Protein 7CQP (pdb70)

InterPro domains:
  IPR002048 EF-hand domain [PF13499] (12-73)
  IPR002048 EF-hand domain [PF13499] (83-147)
  IPR002048 EF-hand domain [PS50222] (8-43)
  IPR002048 EF-hand domain [PS50222] (44-79)
  IPR002048 EF-hand domain [PS50222] (81-116)
  IPR002048 EF-hand domain [PS50222] (117-149)
  IPR002048 EF-hand domain [SM00054] (12-40)
  IPR002048 EF-hand domain [SM00054] (48-76)
  IPR002048 EF-hand domain [SM00054] (85-113)
  IPR002048 EF-hand domain [SM00054] (121-149)
  IPR002048 EF-hand domain [cd00051] (12-74)
  IPR002048 EF-hand domain [cd00051] (85-147)
  IPR011992 EF-hand domain pair [SSF47473] (2-147)
  IPR018247 EF-Hand 1, calcium-binding site [PS00018] (21-33)
  IPR018247 EF-Hand 1, calcium-binding site [PS00018] (57-69)
  IPR018247 EF-Hand 1, calcium-binding site [PS00018] (94-106)
  IPR018247 EF-Hand 1, calcium-binding site [PS00018] (130-142)
  IPR050230 Calmodulin/Myosin light chain/Troponin C-like [PTHR23048] (2-148)

Nearest PDB structures (foldseek):
  7cqp-assembly1_B  TM=1.014E+00  e=7.654E-13  Mus musculus
  3g43-assembly1_C  TM=9.883E-01  e=1.021E-11  Homo sapiens
  3ifk-assembly2_B  TM=9.644E-01  e=2.216E-12  Rattus norvegicus
  1l7z-assembly1_A  TM=9.619E-01  e=5.256E-12  Homo sapiens
  7cqv-assembly1_E  TM=9.903E-01  e=1.332E-11  Drosophila melanogaster

Secondary structure (DSSP, 8-state):
---HHHHHHHHHHHHHH-TT-SSEE-HHHHHHHHHHTT----HHHHHHHHHHH-TT-SSSEEHHHHHHHHHHHH-/---HHHHHHHH-HHHHHHH-

Radius of gyration: 12.31 Å; Cα contacts (8 Å, |Δi|>4): 99; chains: 2; bounding box: 34×29×24 Å

Structure (mmCIF, N/CA/C/O backbone):
data_7CQP
#
_entry.id   7CQP
#
_cell.length_a   64.460
_cell.length_b   64.460
_cell.length_c   120.751
_cell.angle_alpha   90.000
_cell.angle_beta   90.000
_cell.angle_gamma   120.000
#
_symmetry.space_group_name_H-M   'P 61 2 2'
#
loop_
_entity.id
_entity.type
_entity.pdbx_description
1 polymer Calmodulin-1
2 polymer 'Peptide from Short transient receptor potential channel 4'
3 non-polymer 'CALCIUM ION'
4 water water
#
loop_
_atom_site.group_PDB
_atom_site.id
_atom_site.type_symbol
_atom_site.label_atom_id
_atom_site.label_alt_id
_atom_site.label_comp_id
_atom_site.label_asym_id
_atom_site.label_entity_id
_atom_site.label_seq_id
_atom_site.pdbx_PDB_ins_code
_atom_site.Cartn_x
_atom_site.Cartn_y
_atom_site.Cartn_z
_atom_site.occupancy
_atom_site.B_iso_or_equiv
_atom_site.auth_seq_id
_atom_site.auth_comp_id
_atom_site.auth_asym_id
_atom_site.auth_atom_id
_atom_site.pdbx_PDB_model_num
ATOM 1 N N . GLN A 1 6 ? 33.337 -7.770 -2.313 1.00 41.63 4 GLN B N 1
ATOM 2 C CA . GLN A 1 6 ? 34.602 -8.382 -1.919 1.00 40.00 4 GLN B CA 1
ATOM 3 C C . GLN A 1 6 ? 34.510 -9.909 -1.972 1.00 38.23 4 GLN B C 1
ATOM 4 O O . GLN A 1 6 ? 34.952 -10.609 -1.055 1.00 42.19 4 GLN B O 1
ATOM 6 N N . LEU A 1 7 ? 33.949 -10.419 -3.064 1.00 34.87 5 LEU B N 1
ATOM 7 C CA . LEU A 1 7 ? 33.788 -11.854 -3.281 1.00 31.75 5 LEU B CA 1
ATOM 8 C C . LEU A 1 7 ? 35.065 -12.414 -3.906 1.00 30.86 5 LEU B C 1
ATOM 9 O O . LEU A 1 7 ? 35.395 -12.093 -5.051 1.00 30.47 5 LEU B O 1
ATOM 14 N N . THR A 1 8 ? 35.785 -13.253 -3.164 1.00 27.50 6 THR B N 1
ATOM 15 C CA . THR A 1 8 ? 37.034 -13.818 -3.655 1.00 26.62 6 THR B CA 1
ATOM 16 C C . THR A 1 8 ? 36.785 -15.080 -4.470 1.00 25.46 6 THR B C 1
ATOM 17 O O . THR A 1 8 ? 35.730 -15.710 -4.393 1.00 24.38 6 THR B O 1
ATOM 21 N N . GLU A 1 9 ? 37.798 -15.474 -5.231 1.00 22.20 7 GLU B N 1
ATOM 22 C CA . GLU A 1 9 ? 37.685 -16.715 -5.980 1.00 23.40 7 GLU B CA 1
ATOM 23 C C . GLU A 1 9 ? 37.579 -17.915 -5.048 1.00 22.96 7 GLU B C 1
ATOM 24 O O . GLU A 1 9 ? 36.893 -18.890 -5.371 1.00 22.09 7 GLU B O 1
ATOM 30 N N . GLU A 1 10 ? 38.224 -17.858 -3.879 1.00 22.06 8 GLU B N 1
ATOM 31 C CA . G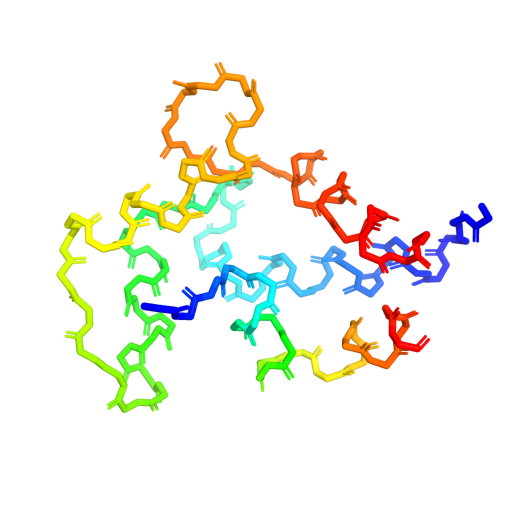LU A 1 10 ? 38.077 -18.951 -2.921 1.00 23.91 8 GLU B CA 1
ATOM 32 C C . GLU A 1 10 ? 36.628 -19.075 -2.455 1.00 20.74 8 GLU B C 1
ATOM 33 O O . GLU A 1 10 ? 36.091 -20.182 -2.355 1.00 20.80 8 GLU B O 1
ATOM 39 N N . GLN A 1 11 ? 35.971 -17.944 -2.195 1.00 21.93 9 GLN B N 1
ATOM 40 C CA . GLN A 1 11 ? 34.570 -17.974 -1.786 1.00 21.46 9 GLN B CA 1
ATOM 41 C C . GLN A 1 11 ? 33.670 -18.502 -2.902 1.00 19.93 9 GLN B C 1
ATOM 42 O O . GLN A 1 11 ? 32.755 -19.292 -2.643 1.00 20.62 9 GLN B O 1
ATOM 48 N N . ILE A 1 12 ? 33.905 -18.081 -4.147 1.00 19.88 10 ILE B N 1
ATOM 49 C CA . ILE A 1 12 ? 33.107 -18.594 -5.264 1.00 19.54 10 ILE B CA 1
ATOM 50 C C . ILE A 1 12 ? 33.262 -20.106 -5.390 1.00 21.22 10 ILE B C 1
ATOM 51 O O . ILE A 1 12 ? 32.295 -20.823 -5.683 1.00 20.06 10 ILE B O 1
ATOM 56 N N . ALA A 1 13 ? 34.480 -20.617 -5.168 1.00 18.92 11 ALA B N 1
ATOM 57 C CA . ALA A 1 13 ? 34.704 -22.058 -5.198 1.00 17.37 11 ALA B CA 1
ATOM 58 C C . ALA A 1 13 ? 33.945 -22.767 -4.080 1.00 18.44 11 ALA B C 1
ATOM 59 O O . ALA A 1 13 ? 33.372 -23.843 -4.299 1.00 18.79 11 ALA B O 1
ATOM 61 N N . GLU A 1 14 ? 33.934 -22.192 -2.872 1.00 17.43 12 GLU B N 1
ATOM 62 C CA . GLU A 1 14 ? 33.167 -22.812 -1.790 1.00 18.47 12 GLU B CA 1
ATOM 63 C C . GLU A 1 14 ? 31.682 -22.823 -2.122 1.00 18.98 12 GLU B C 1
ATOM 64 O O . GLU A 1 14 ? 30.998 -23.830 -1.913 1.00 17.54 12 GLU B O 1
ATOM 70 N N . PHE A 1 15 ? 31.173 -21.702 -2.634 1.00 18.25 13 PHE B N 1
ATOM 71 C CA . PHE A 1 15 ? 29.750 -21.603 -2.949 1.00 18.59 13 PHE B CA 1
ATOM 72 C C . PHE A 1 15 ? 29.369 -22.549 -4.078 1.00 17.39 13 PHE B C 1
ATOM 73 O O . PHE A 1 15 ? 28.276 -23.128 -4.072 1.00 17.57 13 PHE B O 1
ATOM 81 N N . LYS A 1 16 ? 30.245 -22.704 -5.071 1.00 17.78 14 LYS B N 1
ATOM 82 C CA . LYS A 1 16 ? 29.982 -23.668 -6.136 1.00 19.27 14 LYS B CA 1
ATOM 83 C C . LYS A 1 16 ? 29.931 -25.090 -5.592 1.00 19.55 14 LYS B C 1
ATOM 84 O O . LYS A 1 16 ? 29.144 -25.918 -6.065 1.00 18.09 14 LYS B O 1
ATOM 90 N N . GLU A 1 17 ? 30.790 -25.403 -4.623 1.00 18.94 15 GLU B N 1
ATOM 91 C CA . GLU A 1 17 ? 30.773 -26.732 -4.020 1.00 17.96 15 GLU B CA 1
ATOM 92 C C . GLU A 1 17 ? 29.468 -26.959 -3.281 1.00 17.71 15 GLU B C 1
ATOM 93 O O . GLU A 1 17 ? 28.842 -28.019 -3.412 1.00 18.35 15 GLU B O 1
ATOM 99 N N . ALA A 1 18 ? 29.038 -25.961 -2.506 1.00 16.83 16 ALA B N 1
ATOM 100 C CA . ALA A 1 18 ? 27.749 -26.053 -1.823 1.00 18.89 16 ALA B CA 1
ATOM 101 C C . ALA A 1 18 ? 26.623 -26.248 -2.826 1.00 19.57 16 ALA B C 1
ATOM 102 O O . ALA A 1 18 ? 25.747 -27.099 -2.636 1.00 20.02 16 ALA B O 1
ATOM 104 N N . PHE A 1 19 ? 26.637 -25.465 -3.908 1.00 19.59 17 PHE B N 1
ATOM 105 C CA . PHE A 1 19 ? 25.628 -25.610 -4.957 1.00 19.93 17 PHE B CA 1
ATOM 106 C C . PHE A 1 19 ? 25.573 -27.043 -5.464 1.00 21.05 17 PHE B C 1
ATOM 107 O O . PHE A 1 19 ? 24.491 -27.626 -5.609 1.00 21.39 17 PHE B O 1
ATOM 115 N N . SER A 1 20 ? 26.745 -27.636 -5.720 1.00 20.57 18 SER B N 1
ATOM 116 C CA . SER A 1 20 ? 26.815 -28.999 -6.236 1.00 21.95 18 SER B CA 1
ATOM 117 C C . SER A 1 20 ? 26.205 -30.003 -5.276 1.00 23.18 18 SER B C 1
ATOM 118 O O . SER A 1 20 ? 25.757 -31.069 -5.702 1.00 24.28 18 SER B O 1
ATOM 121 N N . LEU A 1 21 ? 26.198 -29.700 -3.979 1.00 22.64 19 LEU B N 1
ATOM 122 C CA . LEU A 1 21 ? 25.608 -30.640 -3.035 1.00 21.45 19 LEU B CA 1
ATOM 123 C C . LEU A 1 21 ? 24.100 -30.716 -3.208 1.00 24.15 19 LEU B C 1
ATOM 124 O O . LEU A 1 21 ? 23.507 -31.774 -2.990 1.00 26.91 19 LEU B O 1
ATOM 129 N N . PHE A 1 22 ? 23.471 -29.604 -3.589 1.00 22.91 20 PHE B N 1
ATOM 130 C CA . PHE A 1 22 ? 22.043 -29.578 -3.893 1.00 20.08 20 PHE B CA 1
ATOM 131 C C . PHE A 1 22 ? 21.767 -30.152 -5.272 1.00 23.88 20 PHE B C 1
ATOM 132 O O . PHE A 1 22 ? 20.827 -30.933 -5.459 1.00 26.85 20 PHE B O 1
ATOM 140 N N . ASP A 1 23 ? 22.560 -29.740 -6.257 1.00 21.41 21 ASP B N 1
ATOM 141 C CA . ASP A 1 23 ? 22.372 -30.099 -7.659 1.00 23.92 21 ASP B CA 1
ATOM 142 C C . ASP A 1 23 ? 22.800 -31.549 -7.849 1.00 28.70 21 ASP B C 1
ATOM 143 O O . ASP A 1 23 ? 23.850 -31.859 -8.418 1.00 28.56 21 ASP B O 1
ATOM 148 N N . LYS A 1 24 ? 21.934 -32.452 -7.385 1.00 28.75 22 LYS B N 1
ATOM 149 C CA . LYS A 1 24 ? 22.281 -33.866 -7.286 1.00 33.78 22 LYS B CA 1
ATOM 150 C C . LYS A 1 24 ? 22.637 -34.466 -8.642 1.00 34.96 22 LYS B C 1
ATOM 151 O O . LYS A 1 24 ? 23.570 -35.268 -8.745 1.00 38.50 22 LYS B O 1
ATOM 157 N N . ASP A 1 25 ? 21.918 -34.088 -9.695 1.00 34.15 23 ASP B N 1
ATOM 158 C CA . ASP A 1 25 ? 22.180 -34.666 -11.006 1.00 34.41 23 ASP B CA 1
ATOM 159 C C . ASP A 1 25 ? 23.184 -33.865 -11.823 1.00 35.59 23 ASP B C 1
ATOM 160 O O . ASP A 1 25 ? 23.508 -34.267 -12.943 1.00 37.08 23 ASP B O 1
ATOM 165 N N . GLY A 1 26 ? 23.678 -32.747 -11.296 1.00 33.11 24 GLY B N 1
ATOM 166 C CA . GLY A 1 26 ? 24.713 -31.992 -11.970 1.00 31.70 24 GLY B CA 1
ATOM 167 C C . GLY A 1 26 ? 24.282 -31.240 -13.206 1.00 32.24 24 GLY B C 1
ATOM 168 O O . GLY A 1 26 ? 25.140 -30.818 -13.985 1.00 33.52 24 GLY B O 1
ATOM 169 N N . ASP A 1 27 ? 22.976 -31.045 -13.413 1.00 33.56 25 ASP B N 1
ATOM 170 C CA . ASP A 1 27 ? 22.504 -30.367 -14.615 1.00 31.49 25 ASP B CA 1
ATOM 171 C C . ASP A 1 27 ? 22.551 -28.847 -14.511 1.00 31.54 25 ASP B C 1
ATOM 172 O O . ASP A 1 27 ? 22.091 -28.161 -15.432 1.00 32.36 25 ASP B O 1
ATOM 177 N N . GLY A 1 28 ? 23.096 -28.302 -13.428 1.00 28.88 26 GLY B N 1
ATOM 178 C CA . GLY A 1 28 ? 23.227 -26.868 -13.289 1.00 27.39 26 GLY B CA 1
ATOM 179 C C . GLY A 1 28 ? 22.052 -26.163 -12.649 1.00 25.19 26 GLY B C 1
ATOM 180 O O . GLY A 1 28 ? 22.078 -24.931 -12.542 1.00 24.72 26 GLY B O 1
ATOM 181 N N . THR A 1 29 ? 21.018 -26.887 -12.228 1.00 26.44 27 THR B N 1
ATOM 182 C CA . THR A 1 29 ? 19.872 -26.249 -11.594 1.00 25.72 27 THR B CA 1
ATOM 183 C C . THR A 1 29 ? 19.439 -27.068 -10.389 1.00 23.78 27 THR B C 1
ATOM 184 O O . THR A 1 29 ? 19.552 -28.294 -10.385 1.00 28.34 27 THR B O 1
ATOM 188 N N . ILE A 1 30 ? 18.943 -26.384 -9.363 1.00 19.94 28 ILE B N 1
ATOM 189 C CA . ILE A 1 30 ? 18.385 -27.046 -8.191 1.00 19.31 28 ILE B CA 1
ATOM 190 C C . ILE A 1 30 ? 16.871 -27.042 -8.344 1.00 21.31 28 ILE B C 1
ATOM 191 O O . ILE A 1 30 ? 16.261 -25.975 -8.501 1.00 19.43 28 ILE B O 1
ATOM 196 N N . THR A 1 31 ? 16.264 -28.221 -8.284 1.00 22.59 29 THR B N 1
ATOM 197 C CA . THR A 1 31 ? 14.820 -28.366 -8.418 1.00 21.81 29 THR B CA 1
ATOM 198 C C . THR A 1 31 ? 14.184 -28.586 -7.046 1.00 25.60 29 THR B C 1
ATOM 199 O O . THR A 1 31 ? 14.871 -28.803 -6.041 1.00 22.75 29 THR B O 1
ATOM 203 N N . THR A 1 32 ? 12.847 -28.518 -6.996 1.00 22.52 30 THR B N 1
ATOM 204 C CA . THR A 1 32 ? 12.196 -28.847 -5.732 1.00 23.47 30 THR B CA 1
ATOM 205 C C . THR A 1 32 ? 12.427 -30.307 -5.367 1.00 22.47 30 THR B C 1
ATOM 206 O O . THR A 1 32 ? 12.504 -30.640 -4.178 1.00 25.59 30 THR B O 1
ATOM 210 N N . LYS A 1 33 ? 12.564 -31.193 -6.358 1.00 20.72 31 LYS B N 1
ATOM 211 C CA . LYS A 1 33 ? 12.843 -32.590 -6.035 1.00 26.89 31 LYS B CA 1
ATOM 212 C C . LYS A 1 33 ? 14.202 -32.734 -5.354 1.00 28.99 31 LYS B C 1
ATOM 213 O O . LYS A 1 33 ? 14.338 -33.448 -4.350 1.00 25.53 31 LYS B O 1
ATOM 219 N N . GLU A 1 34 ? 15.224 -32.066 -5.894 1.00 24.84 32 GLU B N 1
ATOM 220 C CA . GLU A 1 34 ? 16.555 -32.143 -5.295 1.00 25.63 32 GLU B CA 1
ATOM 221 C C . GLU A 1 34 ? 16.579 -31.486 -3.922 1.00 22.31 32 GLU B C 1
ATOM 222 O O . GLU A 1 34 ? 17.203 -32.005 -2.991 1.00 23.63 32 GLU B O 1
ATOM 228 N N . LEU A 1 35 ? 15.903 -30.344 -3.773 1.00 21.50 33 LEU B N 1
ATOM 229 C CA . LEU A 1 35 ? 15.797 -29.716 -2.461 1.00 22.84 33 LEU B CA 1
ATOM 230 C C . LEU A 1 35 ? 15.100 -30.632 -1.468 1.00 23.42 33 LEU B C 1
ATOM 231 O O . LEU A 1 35 ? 15.516 -30.735 -0.308 1.00 24.12 33 LEU B O 1
ATOM 236 N N . GLY A 1 36 ? 14.021 -31.282 -1.896 1.00 23.55 34 GLY B N 1
ATOM 237 C CA . GLY A 1 36 ? 13.323 -32.192 -1.002 1.00 23.46 34 GLY B CA 1
ATOM 238 C C . GLY A 1 36 ? 14.190 -33.363 -0.583 1.00 24.53 34 GLY B C 1
ATOM 239 O O . GLY A 1 36 ? 14.151 -33.794 0.571 1.00 26.28 34 GLY B O 1
ATOM 240 N N . THR A 1 37 ? 14.991 -33.888 -1.510 1.00 25.01 35 THR B N 1
ATOM 241 C CA . THR A 1 37 ? 15.878 -34.997 -1.172 1.00 25.27 35 THR B CA 1
ATOM 242 C C . THR A 1 37 ? 16.861 -34.596 -0.079 1.00 26.08 35 THR B C 1
ATOM 243 O O . THR A 1 37 ? 17.099 -35.357 0.869 1.00 26.10 35 THR B O 1
ATOM 247 N N . VAL A 1 38 ? 17.420 -33.390 -0.181 1.00 25.97 36 VAL B N 1
ATOM 248 C CA . VAL A 1 38 ? 18.355 -32.903 0.827 1.00 26.49 36 VAL B CA 1
ATOM 249 C C . VAL A 1 38 ? 17.648 -32.694 2.160 1.00 28.30 36 VAL B C 1
ATOM 250 O O . VAL A 1 38 ? 18.173 -33.050 3.226 1.00 26.90 36 VAL B O 1
ATOM 254 N N . MET A 1 39 ? 16.454 -32.106 2.131 1.00 24.21 37 MET B N 1
ATOM 255 C CA . MET A 1 39 ? 15.748 -31.851 3.380 1.00 24.99 37 MET B CA 1
ATOM 256 C C . MET A 1 39 ? 15.373 -33.149 4.076 1.00 24.50 37 MET B C 1
ATOM 257 O O . MET A 1 39 ? 15.538 -33.279 5.292 1.00 29.20 37 MET B O 1
ATOM 262 N N . ARG A 1 40 ? 14.878 -34.124 3.328 1.00 26.48 38 ARG B N 1
ATOM 263 C CA . ARG A 1 40 ? 14.492 -35.369 3.980 1.00 28.29 38 ARG B CA 1
ATOM 264 C C . ARG A 1 40 ? 15.707 -36.097 4.547 1.00 29.69 38 ARG B C 1
ATOM 265 O O . ARG A 1 40 ? 15.611 -36.735 5.602 1.00 29.35 38 ARG B O 1
ATOM 273 N N . SER A 1 41 ? 16.869 -35.963 3.906 1.00 28.45 39 SER B N 1
ATOM 274 C CA . SER A 1 41 ? 18.071 -36.584 4.451 1.00 30.31 39 SER B CA 1
ATOM 275 C C . SER A 1 41 ? 18.503 -35.936 5.762 1.00 32.62 39 SER B C 1
ATOM 276 O O . SER A 1 41 ? 19.255 -36.546 6.529 1.00 34.46 39 SER B O 1
ATOM 279 N N . LEU A 1 42 ? 18.037 -34.725 6.037 1.00 29.30 40 LEU B N 1
ATOM 280 C CA . LEU A 1 42 ? 18.253 -34.049 7.306 1.00 31.31 40 LEU B CA 1
ATOM 281 C C . LEU A 1 42 ? 17.123 -34.299 8.296 1.00 32.16 40 LEU B C 1
ATOM 282 O O . LEU A 1 42 ? 17.027 -33.583 9.302 1.00 32.03 40 LEU B O 1
ATOM 287 N N . GLY A 1 43 ? 16.250 -35.270 8.018 1.00 31.57 41 GLY B N 1
ATOM 288 C CA . GLY A 1 43 ? 15.115 -35.539 8.879 1.00 33.07 41 GLY B CA 1
ATOM 289 C C . GLY A 1 43 ? 13.964 -34.567 8.760 1.00 33.42 41 GLY B C 1
ATOM 290 O O . GLY A 1 43 ? 13.051 -34.613 9.590 1.00 32.70 41 GLY B O 1
ATOM 291 N N . GLN A 1 44 ? 13.974 -33.690 7.759 1.00 27.61 42 GLN B N 1
ATOM 292 C CA . GLN A 1 44 ? 12.895 -32.743 7.519 1.00 27.50 42 GLN B CA 1
ATOM 293 C C . GLN A 1 44 ? 11.809 -33.376 6.660 1.00 24.44 42 GLN B C 1
ATOM 294 O O . GLN A 1 44 ? 12.033 -34.375 5.978 1.00 26.16 42 GLN B O 1
ATOM 300 N N . ASN A 1 45 ? 10.640 -32.744 6.647 1.00 23.66 43 ASN B N 1
ATOM 301 C CA . ASN A 1 45 ? 9.486 -33.292 5.932 1.00 23.97 43 ASN B CA 1
ATOM 302 C C . ASN A 1 45 ? 8.705 -32.195 5.217 1.00 23.86 43 ASN B C 1
ATOM 303 O O . ASN A 1 45 ? 7.511 -31.995 5.472 1.00 23.37 43 ASN B O 1
ATOM 308 N N . PRO A 1 46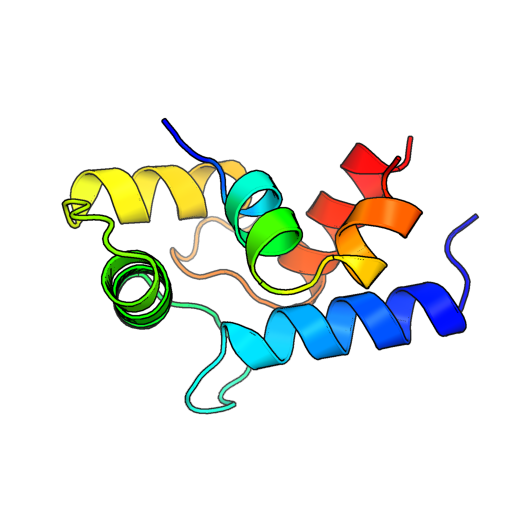 ? 9.341 -31.485 4.280 1.00 24.96 44 PRO B N 1
ATOM 309 C CA . PRO A 1 46 ? 8.658 -30.383 3.594 1.00 21.93 44 PRO B CA 1
ATOM 310 C C . PRO A 1 46 ? 7.660 -30.852 2.546 1.00 20.03 44 PRO B C 1
ATOM 311 O O . PRO A 1 46 ? 7.798 -31.920 1.943 1.00 19.91 44 PRO B O 1
ATOM 315 N N . THR A 1 47 ? 6.667 -29.999 2.305 1.00 21.62 45 THR B N 1
ATOM 316 C CA . THR A 1 47 ? 5.756 -30.177 1.182 1.00 21.63 45 THR B CA 1
ATOM 317 C C . THR A 1 47 ? 6.350 -29.563 -0.083 1.00 22.92 45 THR B C 1
ATOM 318 O O . THR A 1 47 ? 7.291 -28.764 -0.031 1.00 21.18 45 THR B O 1
ATOM 322 N N . GLU A 1 48 ? 5.792 -29.958 -1.233 1.00 22.44 46 GLU B N 1
ATOM 323 C CA . GLU A 1 48 ? 6.195 -29.345 -2.492 1.00 24.03 46 GLU B CA 1
ATOM 324 C C . GLU A 1 48 ? 5.993 -27.837 -2.451 1.00 25.64 46 GLU B C 1
ATOM 325 O O . GLU A 1 48 ? 6.866 -27.076 -2.889 1.00 25.66 46 GLU B O 1
ATOM 331 N N . ALA A 1 49 ? 4.867 -27.377 -1.890 1.00 21.58 47 ALA B N 1
ATOM 332 C CA . ALA A 1 49 ? 4.613 -25.942 -1.818 1.00 21.05 47 ALA B CA 1
ATOM 333 C C . ALA A 1 49 ? 5.658 -25.233 -0.962 1.00 25.62 47 ALA B C 1
ATOM 334 O O . ALA A 1 49 ? 6.080 -24.108 -1.273 1.00 22.08 47 ALA B O 1
ATOM 336 N N . GLU A 1 50 ? 6.075 -25.864 0.135 1.00 21.00 48 GLU B N 1
ATOM 337 C CA . GLU A 1 50 ? 7.129 -25.275 0.952 1.00 21.83 48 GLU B CA 1
ATOM 338 C C . GLU A 1 50 ? 8.448 -25.225 0.187 1.00 22.02 48 GLU B C 1
ATOM 339 O O . GLU A 1 50 ? 9.177 -24.235 0.270 1.00 25.51 48 GLU B O 1
ATOM 345 N N . LEU A 1 51 ? 8.751 -26.268 -0.588 1.00 21.20 49 LEU B N 1
ATOM 346 C CA . LEU A 1 51 ? 9.967 -26.269 -1.394 1.00 22.83 49 LEU B CA 1
ATOM 347 C C . LEU A 1 51 ? 9.918 -25.195 -2.472 1.00 24.35 49 LEU B C 1
ATOM 348 O O . LEU A 1 51 ? 10.893 -24.459 -2.676 1.00 22.79 49 LEU B O 1
ATOM 353 N N . GLN A 1 52 ? 8.789 -25.080 -3.171 1.00 23.84 50 GLN B N 1
ATOM 354 C CA . GLN A 1 52 ? 8.647 -24.005 -4.145 1.00 25.33 50 GLN B CA 1
ATOM 355 C C . GLN A 1 52 ? 8.776 -22.630 -3.493 1.00 25.48 50 GLN B C 1
ATOM 356 O O . GLN A 1 52 ? 9.322 -21.703 -4.106 1.00 25.86 50 GLN B O 1
ATOM 362 N N . ASP A 1 53 ? 8.299 -22.474 -2.257 1.00 24.43 51 ASP B N 1
ATOM 363 C CA . ASP A 1 53 ? 8.493 -21.217 -1.537 1.00 24.58 51 ASP B CA 1
ATOM 364 C C . ASP A 1 53 ? 9.971 -20.928 -1.311 1.00 25.66 51 ASP B C 1
ATOM 365 O O . ASP A 1 53 ? 10.409 -19.778 -1.425 1.00 24.68 51 ASP B O 1
ATOM 370 N N . MET A 1 54 ? 10.746 -21.949 -0.943 1.00 25.53 52 MET B N 1
ATOM 371 C CA . MET A 1 54 ? 12.173 -21.726 -0.717 1.00 25.10 52 MET B CA 1
ATOM 372 C C . MET A 1 54 ? 12.859 -21.302 -2.003 1.00 24.07 52 MET B C 1
ATOM 373 O O . MET A 1 54 ? 13.697 -20.393 -1.997 1.00 24.85 52 MET B O 1
ATOM 378 N N . ILE A 1 55 ? 12.516 -21.953 -3.115 1.00 22.52 53 ILE B N 1
ATOM 379 C CA . ILE A 1 55 ? 13.104 -21.604 -4.402 1.00 23.15 53 ILE B CA 1
ATOM 380 C C . ILE A 1 55 ? 12.695 -20.193 -4.809 1.00 25.25 53 ILE B C 1
ATOM 381 O O . ILE A 1 55 ? 13.530 -19.385 -5.233 1.00 23.85 53 ILE B O 1
ATOM 386 N N . ASN A 1 56 ? 11.403 -19.865 -4.664 1.00 25.23 54 ASN B N 1
ATOM 387 C CA . ASN A 1 56 ? 10.899 -18.582 -5.155 1.00 25.88 54 ASN B CA 1
ATOM 388 C C . ASN A 1 56 ? 11.658 -17.407 -4.548 1.00 26.87 54 ASN B C 1
ATOM 389 O O . ASN A 1 56 ? 11.917 -16.405 -5.228 1.00 29.58 54 ASN B O 1
ATOM 394 N N . GLU A 1 57 ? 12.040 -17.520 -3.274 1.00 23.33 55 GLU B N 1
ATOM 395 C CA . GLU A 1 57 ? 12.725 -16.433 -2.578 1.00 26.27 55 GLU B CA 1
ATOM 396 C C . GLU A 1 57 ? 14.045 -16.047 -3.252 1.00 26.85 55 GLU B C 1
ATOM 397 O O . GLU A 1 57 ? 14.487 -14.899 -3.140 1.00 30.22 55 GLU B O 1
ATOM 403 N N . VAL A 1 58 ? 14.677 -16.971 -3.970 1.00 26.20 56 VAL B N 1
ATOM 404 C CA . VAL A 1 58 ? 15.967 -16.725 -4.604 1.00 27.83 56 VAL B CA 1
ATOM 405 C C . VAL A 1 58 ? 15.919 -16.877 -6.120 1.00 25.22 56 VAL B C 1
ATOM 406 O O . VAL A 1 58 ? 16.937 -16.660 -6.786 1.00 23.97 56 VAL B O 1
ATOM 410 N N . ASP A 1 59 ? 14.764 -17.225 -6.685 1.00 25.33 57 ASP B N 1
ATOM 411 C CA . ASP A 1 59 ? 14.599 -17.490 -8.114 1.00 24.97 57 ASP B CA 1
ATOM 412 C C . ASP A 1 59 ? 14.475 -16.157 -8.850 1.00 27.37 57 ASP B C 1
ATOM 413 O O . ASP A 1 59 ? 13.384 -15.693 -9.187 1.00 28.55 57 ASP B O 1
ATOM 418 N N . ALA A 1 60 ? 15.631 -15.540 -9.117 1.00 25.47 58 ALA B N 1
ATOM 419 C CA . ALA A 1 60 ? 15.647 -14.188 -9.682 1.00 26.37 58 ALA B CA 1
ATOM 420 C C . ALA A 1 60 ? 14.960 -14.116 -11.042 1.00 26.02 58 ALA B C 1
ATOM 421 O O . ALA A 1 60 ? 14.331 -13.103 -11.368 1.00 31.03 58 ALA B O 1
ATOM 423 N N . ASP A 1 61 ? 15.084 -15.152 -11.867 1.00 26.80 59 ASP B N 1
ATOM 424 C CA . ASP A 1 61 ? 14.505 -15.078 -13.203 1.00 30.03 59 ASP B CA 1
ATOM 425 C C . ASP A 1 61 ? 13.118 -15.709 -13.299 1.00 31.15 59 ASP B C 1
ATOM 426 O O . ASP A 1 61 ? 12.522 -15.689 -14.376 1.00 30.77 59 ASP B O 1
ATOM 431 N N . GLY A 1 62 ? 12.587 -16.247 -12.202 1.00 32.50 60 GLY B N 1
ATOM 432 C CA . GLY A 1 62 ? 11.224 -16.741 -12.163 1.00 30.58 60 GLY B CA 1
ATOM 433 C C . GLY A 1 62 ? 10.963 -18.033 -12.899 1.00 31.46 60 GLY B C 1
ATOM 434 O O . GLY A 1 62 ? 9.795 -18.382 -13.103 1.00 32.83 60 GLY B O 1
ATOM 435 N N . ASN A 1 63 ? 11.994 -18.771 -13.297 1.00 28.20 61 ASN B N 1
ATOM 436 C CA . ASN A 1 63 ? 11.786 -20.003 -14.043 1.00 27.00 61 ASN B CA 1
ATOM 437 C C . ASN A 1 63 ? 11.553 -21.221 -13.151 1.00 26.94 61 ASN B C 1
ATOM 438 O O . ASN A 1 63 ? 11.401 -22.327 -13.671 1.00 30.60 61 ASN B O 1
ATOM 443 N N . GLY A 1 64 ? 11.510 -21.056 -11.829 1.00 25.77 62 GLY B N 1
ATOM 444 C CA . GLY A 1 64 ? 11.129 -22.148 -10.956 1.00 27.58 62 GLY B CA 1
ATOM 445 C C . GLY A 1 64 ? 12.247 -23.043 -10.459 1.00 26.25 62 GLY B C 1
ATOM 446 O O . GLY A 1 64 ? 11.977 -23.942 -9.656 1.00 25.35 62 GLY B O 1
ATOM 447 N N . THR A 1 65 ? 13.482 -22.859 -10.924 1.00 26.11 63 THR B N 1
ATOM 448 C CA . THR A 1 65 ? 14.634 -23.587 -10.405 1.00 23.17 63 THR B CA 1
ATOM 449 C C . THR A 1 65 ? 15.741 -22.583 -10.102 1.00 24.93 63 THR B C 1
ATOM 450 O O . THR A 1 65 ? 15.676 -21.424 -10.511 1.00 22.50 63 THR B O 1
ATOM 454 N N . ILE A 1 66 ? 16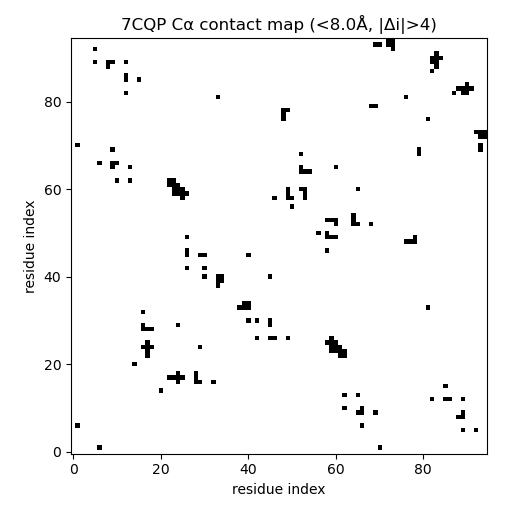.747 -23.019 -9.347 1.00 21.08 64 ILE B N 1
ATOM 455 C CA . ILE A 1 66 ? 17.846 -22.153 -8.917 1.00 20.98 64 ILE B CA 1
ATOM 456 C C . ILE A 1 66 ? 19.087 -22.558 -9.698 1.00 18.70 64 ILE B C 1
ATOM 457 O O . ILE A 1 66 ? 19.523 -23.709 -9.612 1.00 19.40 64 ILE B O 1
ATOM 462 N N . ASP A 1 67 ? 19.656 -21.630 -10.464 1.00 19.98 65 ASP B N 1
ATOM 463 C CA . ASP A 1 67 ? 20.928 -21.894 -11.124 1.00 21.62 65 ASP B CA 1
ATOM 464 C C . ASP A 1 67 ? 22.058 -21.315 -10.280 1.00 19.35 65 ASP B C 1
ATOM 465 O O . ASP A 1 67 ? 21.825 -20.636 -9.278 1.00 17.39 65 ASP B O 1
ATOM 470 N N . PHE A 1 68 ? 23.297 -21.584 -10.687 1.00 18.69 66 PHE B N 1
ATOM 471 C CA . PHE A 1 68 ? 24.403 -21.101 -9.866 1.00 16.71 66 PHE B CA 1
ATOM 472 C C . PHE A 1 68 ? 24.474 -19.578 -9.786 1.00 18.00 66 PHE B C 1
ATOM 473 O O . PHE A 1 68 ? 24.709 -19.068 -8.679 1.00 16.81 66 PHE B O 1
ATOM 481 N N . PRO A 1 69 ? 24.266 -18.798 -10.864 1.00 17.03 67 PRO B N 1
ATOM 482 C CA . PRO A 1 69 ? 24.235 -17.339 -10.688 1.00 17.71 67 PRO B CA 1
ATOM 483 C C . PRO A 1 69 ? 23.248 -16.896 -9.619 1.00 16.91 67 PRO B C 1
ATOM 484 O O . PRO A 1 69 ? 23.561 -16.005 -8.828 1.00 16.46 67 PRO B O 1
ATOM 488 N N . GLU A 1 70 ? 22.061 -17.515 -9.560 1.00 17.43 68 GLU B N 1
ATOM 489 C CA . GLU A 1 70 ? 21.093 -17.125 -8.535 1.00 18.24 68 GLU B CA 1
A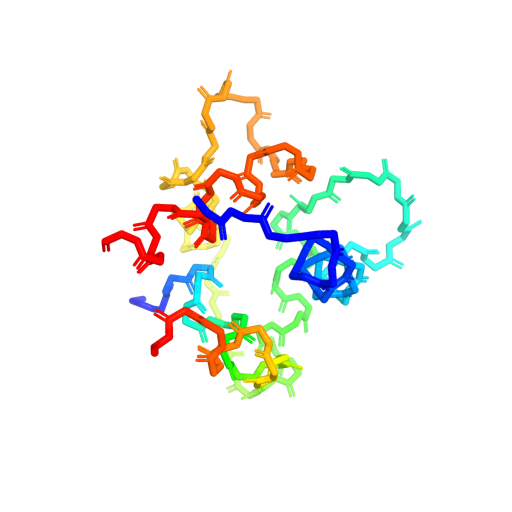TOM 490 C C . GLU A 1 70 ? 21.577 -17.524 -7.149 1.00 17.27 68 GLU B C 1
ATOM 491 O O . GLU A 1 70 ? 21.403 -16.777 -6.179 1.00 17.95 68 GLU B O 1
ATOM 497 N N . PHE A 1 71 ? 22.159 -18.716 -7.040 1.00 18.48 69 PHE B N 1
ATOM 498 C CA . PHE A 1 71 ? 22.697 -19.178 -5.763 1.00 18.05 69 PHE B CA 1
ATOM 499 C C . PHE A 1 71 ? 23.827 -18.278 -5.288 1.00 19.43 69 PHE B C 1
ATOM 500 O O . PHE A 1 71 ? 23.886 -17.906 -4.111 1.00 17.37 69 PHE B O 1
ATOM 508 N N . LEU A 1 72 ? 24.740 -17.924 -6.192 1.00 20.13 70 LEU B N 1
ATOM 509 C CA . LEU A 1 72 ? 25.831 -17.025 -5.832 1.00 18.20 70 LEU B CA 1
ATOM 510 C C . LEU A 1 72 ? 25.308 -15.663 -5.400 1.00 18.39 70 LEU B C 1
ATOM 511 O O . LEU A 1 72 ? 25.808 -15.080 -4.431 1.00 20.27 70 LEU B O 1
ATOM 516 N N . THR A 1 73 ? 24.341 -15.116 -6.146 1.00 19.70 71 THR B N 1
ATOM 517 C CA . THR A 1 73 ? 23.722 -13.844 -5.775 1.00 18.06 71 THR B CA 1
ATOM 518 C C . THR A 1 73 ? 23.159 -13.907 -4.367 1.00 21.73 71 THR B C 1
ATOM 519 O O . THR A 1 73 ? 23.333 -12.977 -3.569 1.00 21.57 71 THR B O 1
ATOM 523 N N . MET A 1 74 ? 22.516 -15.016 -4.025 1.00 22.05 72 MET B N 1
ATOM 524 C CA . MET A 1 74 ? 21.960 -15.125 -2.685 1.00 23.71 72 MET B CA 1
ATOM 525 C C . MET A 1 74 ? 23.057 -15.144 -1.631 1.00 23.05 72 MET B C 1
ATOM 526 O O . MET A 1 74 ? 22.961 -14.447 -0.617 1.00 23.88 72 MET B O 1
ATOM 531 N N . MET A 1 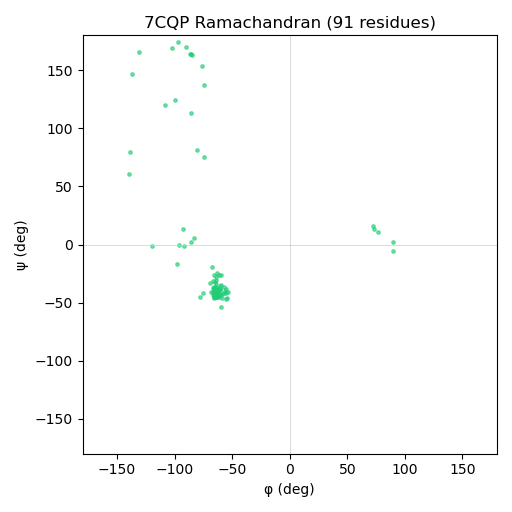75 ? 24.107 -15.945 -1.849 1.00 22.71 73 MET B N 1
ATOM 532 C CA . MET A 1 75 ? 2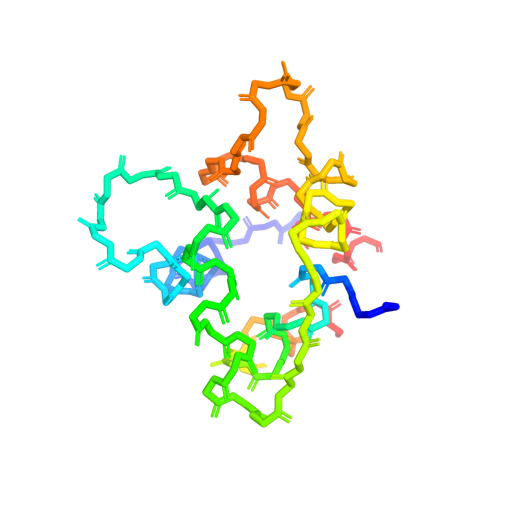5.190 -16.016 -0.870 1.00 25.29 73 MET B CA 1
ATOM 533 C C . MET A 1 75 ? 25.903 -14.677 -0.750 1.00 28.09 73 MET B C 1
ATOM 534 O O . MET A 1 75 ? 26.313 -14.279 0.344 1.00 30.46 73 MET B O 1
ATOM 539 N N . ALA A 1 76 ? 26.059 -13.964 -1.868 1.00 28.61 74 ALA B N 1
ATOM 540 C CA . ALA A 1 76 ? 26.722 -12.665 -1.821 1.00 30.90 74 ALA B CA 1
ATOM 541 C C . ALA A 1 76 ? 25.898 -11.653 -1.033 1.00 34.07 74 ALA B C 1
ATOM 542 O O . ALA A 1 76 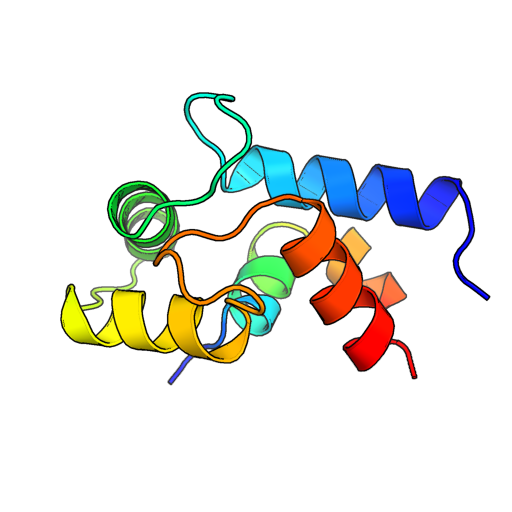? 26.454 -10.824 -0.303 1.00 37.00 74 ALA B O 1
ATOM 544 N N . ARG A 1 77 ? 24.570 -11.708 -1.164 1.00 29.39 75 ARG B N 1
ATOM 545 C CA . ARG A 1 77 ? 23.721 -10.792 -0.416 1.00 32.29 75 ARG B CA 1
ATOM 546 C C . ARG A 1 77 ? 23.812 -11.050 1.084 1.00 37.50 75 ARG B C 1
ATOM 547 O O . ARG A 1 77 ? 23.851 -10.105 1.879 1.00 37.80 75 ARG B O 1
ATOM 555 N N . LYS A 1 78 ? 23.852 -12.323 1.494 1.00 35.69 76 LYS B N 1
ATOM 556 C CA . LYS A 1 78 ? 24.013 -12.618 2.916 1.00 39.29 76 LYS B CA 1
ATOM 557 C C . LYS A 1 78 ? 25.362 -12.134 3.439 1.00 42.52 76 LYS B C 1
ATOM 558 O O . LYS A 1 78 ? 25.487 -11.808 4.626 1.00 48.20 76 LYS B O 1
ATOM 564 N N . MET A 1 79 ? 26.378 -12.066 2.572 1.00 43.63 77 MET B N 1
ATOM 565 C CA . MET A 1 79 ? 27.683 -11.566 3.000 1.00 44.11 77 MET B CA 1
ATOM 566 C C . MET A 1 79 ? 27.615 -10.093 3.382 1.00 46.90 77 MET B C 1
ATOM 567 O O . MET A 1 79 ? 28.276 -9.660 4.334 1.00 50.89 77 MET B O 1
ATOM 572 N N . LYS A 1 80 ? 26.829 -9.307 2.651 1.00 46.30 78 LYS B N 1
ATOM 573 C CA . LYS A 1 80 ? 26.745 -7.868 2.887 1.00 47.15 78 LYS B CA 1
ATOM 574 C C . LYS A 1 80 ? 25.832 -7.548 4.070 1.00 49.35 78 LYS B C 1
ATOM 575 O O . LYS A 1 80 ? 25.164 -8.431 4.615 1.00 50.81 78 LYS B O 1
ATOM 577 N N . ASN B 2 7 ? 9.757 -23.065 6.839 1.00 38.33 5 ASN C N 1
ATOM 578 C CA . ASN B 2 7 ? 10.309 -21.883 7.492 1.00 40.21 5 ASN C CA 1
ATOM 579 C C . ASN B 2 7 ? 11.826 -21.761 7.274 1.00 36.74 5 ASN C C 1
ATOM 580 O O . ASN B 2 7 ? 12.379 -20.666 7.363 1.00 37.49 5 ASN C O 1
ATOM 585 N N . LEU B 2 8 ? 12.500 -22.876 6.991 1.00 33.05 6 LEU C N 1
ATOM 586 C CA . LEU B 2 8 ? 13.908 -22.803 6.621 1.00 30.85 6 LEU C CA 1
ATOM 587 C C . LEU B 2 8 ? 14.050 -22.282 5.195 1.00 28.46 6 LEU C C 1
ATOM 588 O O . LEU B 2 8 ? 13.329 -22.703 4.287 1.00 27.11 6 LEU C O 1
ATOM 593 N N . SER B 2 9 ? 15.002 -21.384 4.999 1.00 26.18 7 SER C N 1
ATOM 594 C CA . SER B 2 9 ? 15.340 -20.887 3.675 1.00 25.75 7 SER C CA 1
ATOM 595 C C . SER B 2 9 ? 16.424 -21.748 3.025 1.00 24.79 7 SER C C 1
ATOM 596 O O . SER B 2 9 ? 17.052 -22.598 3.663 1.00 21.95 7 SER C O 1
ATOM 599 N N . LEU B 2 10 ? 16.654 -21.505 1.729 1.00 23.97 8 LEU C N 1
ATOM 600 C CA . LEU B 2 10 ? 17.752 -22.183 1.045 1.00 23.11 8 LEU C CA 1
ATOM 601 C C . LEU B 2 10 ? 19.083 -21.841 1.700 1.00 21.31 8 LEU C C 1
ATOM 602 O O . LEU B 2 10 ? 19.956 -22.701 1.834 1.00 20.95 8 LEU C O 1
ATOM 607 N N . PHE B 2 11 ? 19.255 -20.592 2.134 1.00 21.10 9 PHE C N 1
ATOM 608 C CA . PHE B 2 11 ? 20.484 -20.243 2.832 1.00 24.69 9 PHE C CA 1
ATOM 609 C C . PHE B 2 11 ? 20.633 -21.056 4.115 1.00 23.66 9 PHE C C 1
ATOM 610 O O . PHE B 2 11 ? 21.718 -21.570 4.416 1.00 24.12 9 PHE C O 1
ATOM 618 N N . ASP B 2 12 ? 19.550 -21.168 4.892 1.00 23.96 10 ASP C N 1
ATOM 619 C CA . ASP B 2 12 ? 19.572 -21.961 6.123 1.00 24.97 10 ASP C CA 1
ATOM 620 C C . ASP B 2 12 ? 20.025 -23.388 5.855 1.00 23.25 10 ASP C C 1
ATOM 621 O O . ASP B 2 12 ? 20.854 -23.938 6.594 1.00 23.81 10 ASP C O 1
ATOM 626 N N . LEU B 2 13 ? 19.461 -24.021 4.817 1.00 20.56 11 LEU C N 1
ATOM 627 C CA . LEU B 2 13 ? 19.861 -25.382 4.473 1.00 20.24 11 LEU C CA 1
ATOM 628 C C . LEU B 2 13 ? 21.312 -25.448 4.032 1.00 23.16 11 LEU C C 1
ATOM 629 O O . LEU B 2 13 ? 21.990 -26.456 4.280 1.00 21.45 11 LEU C O 1
ATOM 634 N N . THR B 2 14 ? 21.804 -24.398 3.362 1.00 22.43 12 THR C N 1
ATOM 635 C CA . THR B 2 14 ? 23.210 -24.378 2.959 1.00 20.69 12 THR C CA 1
ATOM 636 C C . THR B 2 14 ? 24.118 -24.365 4.180 1.00 21.82 12 THR C C 1
ATOM 637 O O . THR B 2 14 ? 25.145 -25.057 4.214 1.00 25.51 12 THR C O 1
ATOM 641 N N . THR B 2 15 ? 23.750 -23.599 5.206 1.00 22.82 13 THR C N 1
ATOM 642 C CA . THR B 2 15 ? 24.575 -23.579 6.408 1.00 27.46 13 THR C CA 1
ATOM 643 C C . THR B 2 15 ? 24.564 -24.930 7.114 1.00 27.05 13 THR C C 1
ATOM 644 O O . THR B 2 15 ? 25.538 -25.283 7.790 1.00 25.76 13 THR C O 1
ATOM 648 N N . LEU B 2 16 ? 23.498 -25.712 6.945 1.00 24.16 14 LEU C N 1
ATOM 649 C CA . LEU B 2 16 ? 23.465 -27.046 7.532 1.00 25.06 14 LEU C CA 1
ATOM 650 C C . LEU B 2 16 ? 24.341 -28.023 6.760 1.00 26.18 14 LEU C C 1
ATOM 651 O O . LEU B 2 16 ? 25.048 -28.838 7.363 1.00 28.05 14 LEU C O 1
ATOM 656 N N . ILE B 2 17 ? 24.315 -27.976 5.433 1.00 23.04 15 ILE C N 1
ATOM 657 C CA . ILE B 2 17 ? 25.010 -29.002 4.667 1.00 22.25 15 ILE C CA 1
ATOM 658 C C . ILE B 2 17 ? 26.396 -28.562 4.199 1.00 23.22 15 ILE C C 1
ATOM 659 O O . ILE B 2 17 ? 27.209 -29.424 3.829 1.00 20.57 15 ILE C O 1
ATOM 664 N N . HIS B 2 18 ? 26.695 -27.266 4.214 1.00 23.18 16 HIS C N 1
ATOM 665 C CA . HIS B 2 18 ? 28.011 -26.756 3.814 1.00 24.97 16 HIS C CA 1
ATOM 666 C C . HIS B 2 18 ? 28.410 -25.654 4.780 1.00 27.18 16 HIS C C 1
ATOM 667 O O . HIS B 2 18 ? 28.288 -24.458 4.483 1.00 27.51 16 HIS C O 1
ATOM 674 N N . PRO B 2 19 ? 28.894 -26.023 5.966 1.00 31.03 17 PRO C N 1
ATOM 675 C CA . PRO B 2 19 ? 29.215 -25.003 6.984 1.00 31.85 17 PRO C CA 1
ATOM 676 C C . PRO B 2 19 ? 30.321 -24.035 6.580 1.00 32.62 17 PRO C C 1
ATOM 677 O O . PRO B 2 19 ? 30.375 -22.918 7.105 1.00 33.01 17 PRO C O 1
ATOM 681 N N . ARG B 2 20 ? 31.220 -24.419 5.678 1.00 29.08 18 ARG C N 1
ATOM 682 C CA . ARG B 2 20 ? 32.233 -23.463 5.243 1.00 26.82 18 ARG C CA 1
ATOM 683 C C . ARG B 2 20 ? 31.589 -22.301 4.490 1.00 29.98 18 ARG C C 1
ATOM 684 O O . ARG B 2 20 ? 31.913 -21.130 4.738 1.00 29.14 18 ARG C O 1
ATOM 692 N N . SER B 2 21 ? 30.653 -22.603 3.586 1.00 26.23 19 SER C N 1
ATOM 693 C CA . SER B 2 21 ? 29.821 -21.556 2.994 1.00 27.86 19 SER C CA 1
ATOM 694 C C . SER B 2 21 ? 29.116 -20.742 4.066 1.00 33.79 19 SER C C 1
ATOM 695 O O . SER B 2 21 ? 28.984 -19.518 3.944 1.00 35.10 19 SER C O 1
ATOM 698 N N . ALA B 2 22 ? 28.666 -21.406 5.133 1.00 35.05 20 ALA C N 1
ATOM 699 C CA . ALA B 2 22 ? 28.039 -20.698 6.246 1.00 38.17 20 ALA C CA 1
ATOM 700 C C . ALA B 2 22 ? 29.000 -19.694 6.867 1.00 39.93 20 ALA C C 1
ATOM 701 O O . ALA B 2 22 ? 28.676 -18.507 7.000 1.00 45.89 20 ALA C O 1
ATOM 703 N N . ALA B 2 23 ? 30.189 -20.161 7.257 1.00 37.59 21 ALA C N 1
ATOM 704 C CA . ALA B 2 23 ? 31.156 -19.296 7.921 1.00 37.42 21 ALA C CA 1
ATOM 705 C C . ALA B 2 23 ? 31.482 -18.071 7.075 1.00 39.63 21 ALA C C 1
ATOM 706 O O . ALA B 2 23 ? 31.597 -16.959 7.601 1.00 44.14 21 ALA C O 1
ATOM 708 N N . ILE B 2 24 ? 31.618 -18.251 5.761 1.00 36.81 22 ILE C N 1
ATOM 709 C CA . ILE B 2 24 ? 31.902 -17.118 4.884 1.00 38.54 22 ILE C CA 1
ATOM 710 C C . ILE B 2 24 ? 30.804 -16.065 4.989 1.00 43.80 22 ILE C C 1
ATOM 711 O O . ILE B 2 24 ? 31.082 -14.861 5.059 1.00 42.86 22 ILE C O 1
ATOM 716 N N . ALA B 2 25 ? 29.542 -16.502 5.015 1.00 41.80 23 ALA C N 1
ATOM 717 C CA . ALA B 2 25 ? 28.425 -15.562 5.100 1.00 46.93 23 ALA C CA 1
ATOM 718 C C . ALA B 2 25 ? 28.416 -14.808 6.426 1.00 48.32 23 ALA C C 1
ATOM 719 O O . ALA B 2 25 ? 28.067 -13.621 6.469 1.00 51.30 23 ALA C O 1
ATOM 721 N N . SER B 2 26 ? 28.785 -15.474 7.516 1.00 48.86 24 SER C N 1
ATOM 722 C CA . SER B 2 26 ? 28.852 -14.822 8.822 1.00 49.89 24 SER C CA 1
ATOM 723 C C . SER B 2 26 ? 30.248 -14.240 9.092 1.00 51.45 24 SER C C 1
ATOM 724 O O . SER B 2 26 ? 30.875 -13.639 8.213 1.00 50.53 24 SER C O 1
#

Organism: Mus musculus (NCBI:txid10090)

B-factor: mean 27.54, std 7.24, range [16.17, 54.34]

Solvent-accessible surface area: 5245 Å² total; per-residue (Å²): 134,65,67,149,113,36,60,64,37,0,99,97,0,4,55,76,0,10,117,102,60,91,32,36,0,42,17,142,14,0,0,57,5,9,105,88,66,70,66,134,19,76,103,71,84,6,59,95,13,0,84,127,19,16,88,93,61,98,23,31,0,42,36,88,12,0,35,62,12,0,37,154,98,58,121,194,61,24,1,31,50,0,0,40,102,39,12,89,122,0,19,59,26,14,122

CATH classification: 1.10.238.10

Foldseek 3Di:
DQDPVNLVVLVVVVCQQVVVPPQWHALVSVQVVQVVVVHDDDSVVSQVVQVVQVVPPPSIHGSVSSVVVVVVVVD/DQDPLNVCCVVPVVVVVVVD

GO terms:
  GO:0097225 sperm midpiece (C, IDA)
  GO:0005515 protein binding (F, IPI)
  GO:0000086 G2/M transition of mitotic cell cycle (P, IDA)
  GO:0005509 calcium ion binding (F, TAS)
  GO:0008076 voltage-gated potassium channel complex (C, IGI)
  GO:0005654 nucleoplasm (C, TAS)
  GO:0005829 cytosol (C, TAS)
  GO:0043209 myelin sheath (C, IDA)
  GO:0044305 calyx of He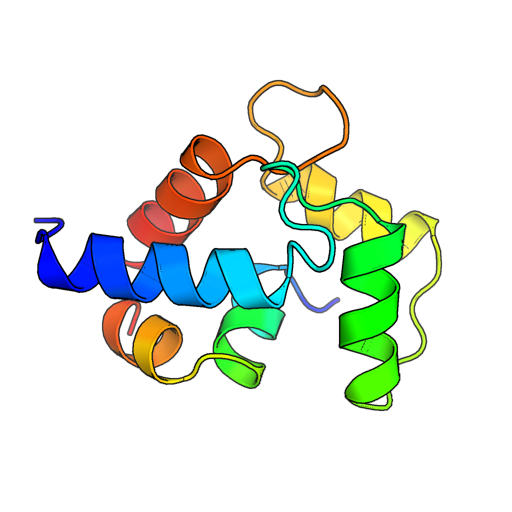ld (C, IMP)
  GO:0140238 presynaptic endocytosis (P, IMP)
  GO:0044305 calyx of Held (C, IDA)
  GO:0140238 presynaptic endocytosis (P, IDA)

Sequence (95 aa):
QLTEEQIAEFKEAFSLFDKDGDGTITTKELGTVMRSLGQNPTEAELQDMINEVDADGNGTIDFPEFLTMMARKMKNLSLFDLTTLIHPRSAAIAS